Protein AF-A0A943UDM3-F1 (afdb_monomer_lite)

Sequence (130 aa):
MSGKQYFCDCCRKMGMDSAALFKIGEQNAQCYGGYVYHCPTRLRGPSHRFVVNYIEEQGLYVAWSLDTPGSEKKTVFRVLKKELEHLSAGEVHAVFKTTHSGDRQKETVYVFDQAAVMRFLQMVREKMTR

Secondary structure (DSSP, 8-state):
--HHHHHHHHHHHTT--HHHHEEEEE---EETTEEEEE--GGGS-TT--EEEEEEGGGTEEEEEES-STTGGG--EEEEEGGGSTTPPTT-EEEEEEEPSSS---EEEEEEEESTTHHHHHHHHHHHHT-

pLDDT: mean 89.56, std 10.96, range [44.38, 98.06]

Structure (mmCIF, N/CA/C/O backbone):
data_AF-A0A943UDM3-F1
#
_entry.id   AF-A0A943UDM3-F1
#
loop_
_atom_site.group_PDB
_atom_site.id
_atom_site.type_symbol
_atom_site.label_atom_id
_atom_site.label_alt_id
_atom_site.label_comp_id
_atom_site.label_asym_id
_atom_site.label_entity_id
_atom_site.label_seq_id
_atom_site.pdbx_PDB_ins_code
_atom_site.Cartn_x
_atom_site.Cartn_y
_atom_site.Cartn_z
_atom_site.occupancy
_atom_site.B_iso_or_equiv
_atom_site.auth_seq_id
_atom_site.auth_comp_id
_atom_site.auth_asym_id
_atom_site.auth_atom_id
_atom_site.pdbx_PDB_model_num
ATOM 1 N N . MET A 1 1 ? 1.034 -4.492 18.601 1.00 76.88 1 MET A N 1
ATOM 2 C CA . MET A 1 1 ? 0.576 -5.164 17.363 1.00 76.88 1 MET A CA 1
ATOM 3 C C . MET A 1 1 ? 1.333 -4.523 16.214 1.00 76.88 1 MET A C 1
ATOM 5 O O . MET A 1 1 ? 1.397 -3.302 16.215 1.00 76.88 1 MET A O 1
ATOM 9 N N . SER A 1 2 ? 1.946 -5.296 15.310 1.00 91.06 2 SER A N 1
ATOM 10 C CA . SER A 1 2 ? 2.687 -4.711 14.176 1.00 91.06 2 SER A CA 1
ATOM 11 C C . SER A 1 2 ? 1.730 -4.079 13.160 1.00 91.06 2 SER A C 1
ATOM 13 O O . SER A 1 2 ? 0.543 -4.431 13.137 1.00 91.06 2 SER A O 1
ATOM 15 N N . GLY A 1 3 ? 2.222 -3.180 12.303 1.00 93.75 3 GLY A N 1
ATOM 16 C CA . GLY A 1 3 ? 1.368 -2.537 11.299 1.00 93.75 3 GLY A CA 1
ATOM 17 C C . GLY A 1 3 ? 0.788 -3.557 10.315 1.00 93.75 3 GLY A C 1
ATOM 18 O O . GLY A 1 3 ? -0.406 -3.554 10.012 1.00 93.75 3 GLY A O 1
ATOM 19 N N . LYS A 1 4 ? 1.587 -4.550 9.908 1.00 94.88 4 LYS A N 1
ATOM 20 C CA . LYS A 1 4 ? 1.090 -5.665 9.090 1.00 94.88 4 LYS A CA 1
ATOM 21 C C . LYS A 1 4 ? -0.058 -6.417 9.768 1.00 94.88 4 LYS A C 1
ATOM 23 O O . LYS A 1 4 ? -1.048 -6.736 9.110 1.00 94.88 4 LYS A O 1
ATOM 28 N N . GLN A 1 5 ? 0.070 -6.722 11.060 1.00 96.00 5 GLN A N 1
ATOM 29 C CA . GLN A 1 5 ? -0.963 -7.463 11.782 1.00 96.00 5 GLN A CA 1
ATOM 30 C C . GLN A 1 5 ? -2.245 -6.639 11.935 1.00 96.00 5 GLN A C 1
ATOM 32 O O . GLN A 1 5 ? -3.329 -7.159 11.674 1.00 96.00 5 GLN A O 1
ATOM 37 N N . TYR A 1 6 ? -2.115 -5.344 12.235 1.00 97.31 6 TYR A N 1
ATOM 38 C CA . TYR A 1 6 ? -3.247 -4.420 12.281 1.00 97.31 6 TYR A CA 1
ATOM 39 C C . TYR A 1 6 ? -3.994 -4.360 10.941 1.00 97.31 6 TYR A C 1
ATOM 41 O O . TYR A 1 6 ? -5.217 -4.487 10.906 1.00 97.31 6 TYR A O 1
ATOM 49 N N . PHE A 1 7 ? -3.270 -4.244 9.823 1.00 97.81 7 PHE A N 1
ATOM 50 C CA . PHE A 1 7 ? -3.874 -4.224 8.490 1.00 97.81 7 PHE A CA 1
ATOM 51 C C . PHE A 1 7 ? -4.662 -5.507 8.187 1.00 97.81 7 PHE A C 1
ATOM 53 O O . PHE A 1 7 ? -5.790 -5.447 7.690 1.00 97.81 7 PHE A O 1
ATOM 60 N N . CYS A 1 8 ? -4.098 -6.675 8.514 1.00 97.25 8 CYS A N 1
ATOM 61 C CA . CYS A 1 8 ? -4.785 -7.959 8.361 1.00 97.25 8 CYS A CA 1
ATOM 62 C C . CYS A 1 8 ? -6.060 -8.042 9.213 1.00 97.25 8 CYS A C 1
ATOM 64 O O . CYS A 1 8 ? -7.087 -8.526 8.733 1.00 97.25 8 CYS A O 1
ATOM 66 N N . ASP A 1 9 ? -6.024 -7.549 10.452 1.00 97.62 9 ASP A N 1
ATOM 67 C CA . ASP A 1 9 ? -7.197 -7.530 11.327 1.00 97.62 9 ASP A CA 1
ATOM 68 C C . ASP A 1 9 ? -8.286 -6.581 10.803 1.00 97.62 9 ASP A C 1
ATOM 70 O O . ASP A 1 9 ? -9.471 -6.920 10.847 1.00 97.62 9 ASP A O 1
ATOM 74 N N . CYS A 1 10 ? -7.912 -5.431 10.236 1.00 98.06 10 CYS A N 1
ATOM 75 C CA . CYS A 1 10 ? -8.841 -4.537 9.542 1.00 98.06 10 CYS A CA 1
ATOM 76 C C . CYS A 1 10 ? -9.480 -5.196 8.310 1.00 98.06 10 CYS A C 1
ATOM 78 O O . CYS A 1 10 ? -10.692 -5.079 8.126 1.00 98.06 10 CYS A O 1
ATOM 80 N N . CYS A 1 11 ? -8.712 -5.944 7.506 1.00 97.69 11 CYS A N 1
ATOM 81 C CA . CYS A 1 11 ? -9.267 -6.726 6.394 1.00 97.69 11 CYS A CA 1
ATOM 82 C C . CYS A 1 11 ? -10.323 -7.719 6.893 1.00 97.69 11 CYS A C 1
ATOM 84 O O . CYS A 1 11 ? -11.438 -7.741 6.373 1.00 97.69 11 CYS A O 1
ATOM 86 N N . ARG A 1 12 ? -10.012 -8.471 7.960 1.00 97.12 12 ARG A N 1
ATOM 87 C CA . ARG A 1 12 ? -10.949 -9.428 8.566 1.00 97.12 12 ARG A CA 1
ATOM 88 C C . ARG A 1 12 ? -12.235 -8.744 9.036 1.00 97.12 12 ARG A C 1
ATOM 90 O O . ARG A 1 12 ? -13.318 -9.248 8.758 1.00 97.12 12 ARG A O 1
ATOM 97 N N . LYS A 1 13 ? -12.136 -7.582 9.694 1.00 97.06 13 LYS A N 1
ATOM 98 C CA . LYS A 1 13 ? -13.303 -6.782 10.124 1.00 97.06 13 LYS A CA 1
ATOM 99 C C . LYS A 1 13 ? -14.176 -6.322 8.952 1.00 97.06 13 LYS A C 1
ATOM 101 O O . LYS A 1 13 ? -15.384 -6.209 9.110 1.00 97.06 13 LYS A O 1
ATOM 106 N N . MET A 1 14 ? -13.575 -6.082 7.788 1.00 95.75 14 MET A N 1
ATOM 107 C CA . MET A 1 14 ? -14.273 -5.717 6.549 1.00 95.75 14 MET A CA 1
ATOM 108 C C . MET A 1 14 ? -14.813 -6.925 5.765 1.00 95.75 14 MET A C 1
ATOM 110 O O . MET A 1 14 ? -15.403 -6.733 4.702 1.00 95.75 14 MET A O 1
ATOM 114 N N . GLY A 1 15 ? -14.605 -8.154 6.255 1.00 95.62 15 GLY A N 1
ATOM 115 C CA . GLY A 1 15 ? -14.961 -9.381 5.538 1.00 95.62 15 GLY A CA 1
ATOM 116 C C . GLY A 1 15 ? -14.090 -9.643 4.304 1.00 95.62 15 GLY A C 1
ATOM 117 O O . GLY A 1 15 ? -14.533 -10.311 3.376 1.00 95.62 15 GLY A O 1
ATOM 118 N N . MET A 1 16 ? -12.873 -9.094 4.261 1.00 95.19 16 MET A N 1
ATOM 119 C CA . MET A 1 16 ? -11.940 -9.226 3.139 1.00 95.19 16 MET A CA 1
ATOM 120 C C . MET A 1 16 ? -10.827 -10.224 3.474 1.00 95.19 16 MET A C 1
ATOM 122 O O . MET A 1 16 ? -10.200 -10.129 4.532 1.00 95.19 16 MET A O 1
ATOM 126 N N . ASP A 1 17 ? -10.530 -11.139 2.549 1.00 94.94 17 ASP A N 1
ATOM 127 C CA . ASP A 1 17 ? -9.358 -12.011 2.655 1.00 94.94 17 ASP A CA 1
ATOM 128 C C . ASP A 1 17 ? -8.091 -11.226 2.283 1.00 94.94 17 ASP A C 1
ATOM 130 O O . ASP A 1 17 ? -7.830 -10.919 1.114 1.00 94.94 17 ASP A O 1
ATOM 134 N N . SER A 1 18 ? -7.291 -10.888 3.297 1.00 95.56 18 SER A N 1
ATOM 135 C CA . SER A 1 18 ? -6.065 -10.126 3.090 1.00 95.56 18 SER A CA 1
A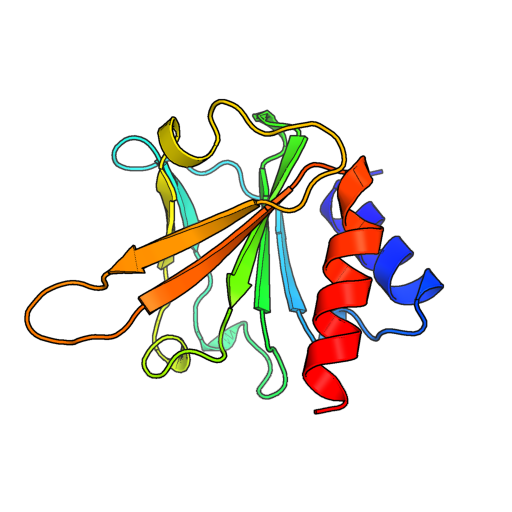TOM 136 C C . SER A 1 18 ? -5.026 -10.888 2.268 1.00 95.56 18 SER A C 1
ATOM 138 O O . SER A 1 18 ? -4.312 -10.268 1.481 1.00 95.56 18 SER A O 1
ATOM 140 N N . ALA A 1 19 ? -4.950 -12.214 2.414 1.00 94.00 19 ALA A N 1
ATOM 141 C CA . ALA A 1 19 ? -3.973 -13.051 1.729 1.00 94.00 19 ALA A CA 1
ATOM 142 C C . ALA A 1 19 ? -4.327 -13.260 0.253 1.00 94.00 19 ALA A C 1
ATOM 144 O O . ALA A 1 19 ? -3.420 -13.430 -0.563 1.00 94.00 19 ALA A O 1
ATOM 145 N N . ALA A 1 20 ? -5.614 -13.207 -0.098 1.00 93.81 20 ALA A N 1
ATOM 146 C CA . ALA A 1 20 ? -6.070 -13.274 -1.483 1.00 93.81 20 ALA A CA 1
ATOM 147 C C . ALA A 1 20 ? -5.866 -11.954 -2.243 1.00 93.81 20 ALA A C 1
ATOM 149 O O . ALA A 1 20 ? -5.575 -11.975 -3.438 1.00 93.81 20 ALA A O 1
ATOM 150 N N . LEU A 1 21 ? -6.002 -10.809 -1.565 1.00 94.31 21 LEU A N 1
ATOM 151 C CA . LEU A 1 21 ? -6.043 -9.492 -2.213 1.00 94.31 21 LEU A CA 1
ATOM 152 C C . LEU A 1 21 ? -4.720 -8.724 -2.168 1.00 94.31 21 LEU A C 1
ATOM 154 O O . LEU A 1 21 ? -4.421 -7.963 -3.094 1.00 94.31 21 LEU A O 1
ATOM 158 N N . PHE A 1 22 ? -3.923 -8.910 -1.116 1.00 96.44 22 PHE A N 1
ATOM 159 C CA . PHE A 1 22 ? -2.750 -8.085 -0.850 1.00 96.44 22 PHE A CA 1
ATOM 160 C C . PHE A 1 22 ? -1.495 -8.933 -0.664 1.00 96.44 22 PHE A C 1
ATOM 162 O O . PHE A 1 22 ? -1.471 -9.890 0.113 1.00 96.44 22 PHE A O 1
ATOM 169 N N . LYS A 1 23 ? -0.383 -8.484 -1.253 1.00 96.50 23 LYS A N 1
ATOM 170 C CA . LYS A 1 23 ? 0.937 -8.868 -0.754 1.00 96.50 23 LYS A CA 1
ATOM 171 C C . LYS A 1 23 ? 1.397 -7.868 0.295 1.00 96.50 23 LYS A C 1
ATOM 173 O O . LYS A 1 23 ? 1.862 -6.791 -0.057 1.00 96.50 23 LYS A O 1
ATOM 178 N N . ILE A 1 24 ? 1.326 -8.246 1.571 1.00 96.62 24 ILE A N 1
ATOM 179 C CA . ILE A 1 24 ? 1.669 -7.348 2.684 1.00 96.62 24 ILE A CA 1
ATOM 180 C C . ILE A 1 24 ? 3.099 -7.612 3.177 1.00 96.62 24 ILE A C 1
ATOM 182 O O . ILE A 1 24 ? 3.518 -8.765 3.366 1.00 96.62 24 ILE A O 1
ATOM 186 N N . GLY A 1 25 ? 3.851 -6.536 3.367 1.00 95.06 25 GLY A N 1
ATOM 187 C CA . GLY A 1 25 ? 5.184 -6.479 3.947 1.00 95.06 25 GLY A CA 1
ATOM 188 C C . GLY A 1 25 ? 5.291 -5.413 5.031 1.00 95.06 25 GLY A C 1
ATOM 189 O O . GLY A 1 25 ? 4.381 -4.614 5.237 1.00 95.06 25 GLY A O 1
ATOM 190 N N . GLU A 1 26 ? 6.416 -5.444 5.729 1.00 93.12 26 GLU A N 1
ATOM 191 C CA . GLU A 1 26 ? 6.778 -4.506 6.786 1.00 93.12 26 GLU A CA 1
ATOM 192 C C . GLU A 1 26 ? 8.299 -4.333 6.691 1.00 93.12 26 GLU A C 1
ATOM 194 O O . GLU A 1 26 ? 9.059 -5.203 7.114 1.00 93.12 26 GLU A O 1
ATOM 199 N N . GLN A 1 27 ? 8.738 -3.309 5.958 1.00 91.25 27 GLN A N 1
ATOM 200 C CA . GLN A 1 27 ? 10.145 -3.051 5.640 1.00 91.25 27 GLN A CA 1
ATOM 201 C C . GLN A 1 27 ? 10.428 -1.550 5.687 1.00 91.25 27 GLN A C 1
ATOM 203 O O . GLN A 1 27 ? 9.706 -0.759 5.083 1.00 91.25 27 GLN A O 1
ATOM 208 N N . ASN A 1 28 ? 11.549 -1.184 6.308 1.00 92.88 28 ASN A N 1
ATOM 209 C CA . ASN A 1 28 ? 12.056 0.191 6.374 1.00 92.88 28 ASN A CA 1
ATOM 210 C C . ASN A 1 28 ? 13.263 0.415 5.440 1.00 92.88 28 ASN A C 1
ATOM 212 O O . ASN A 1 28 ? 14.041 1.338 5.651 1.00 92.88 28 ASN A O 1
ATOM 216 N N . ALA A 1 29 ? 13.473 -0.442 4.431 1.00 93.38 29 ALA A N 1
ATOM 217 C CA . ALA A 1 29 ? 14.636 -0.336 3.550 1.00 93.38 29 ALA A CA 1
ATOM 218 C C . ALA A 1 29 ? 14.615 0.985 2.765 1.00 93.38 29 ALA A C 1
ATOM 220 O O . ALA A 1 29 ? 13.581 1.377 2.221 1.00 93.38 29 ALA A O 1
ATOM 221 N N . GLN A 1 30 ? 15.761 1.664 2.687 1.00 93.44 30 GLN A N 1
ATOM 222 C CA . GLN A 1 30 ? 15.896 2.966 2.034 1.00 93.44 30 GLN A CA 1
ATOM 223 C C . GLN A 1 30 ? 16.908 2.899 0.888 1.00 93.44 30 GLN A C 1
ATOM 225 O O . GLN A 1 30 ? 17.962 2.279 1.006 1.00 93.44 30 GLN A O 1
ATOM 230 N N . CYS A 1 31 ? 16.602 3.553 -0.232 1.00 91.19 31 CYS A N 1
ATOM 231 C CA . CYS A 1 31 ? 17.506 3.665 -1.373 1.00 91.19 31 CYS A CA 1
ATOM 232 C C . CYS A 1 31 ? 17.228 4.952 -2.162 1.00 91.19 31 CYS A C 1
ATOM 234 O O . CYS A 1 31 ? 16.070 5.306 -2.418 1.00 91.19 31 CYS A O 1
ATOM 236 N N . TYR A 1 32 ? 18.292 5.662 -2.552 1.00 88.50 32 TYR A N 1
ATOM 237 C CA . TYR A 1 32 ? 18.237 6.897 -3.346 1.00 88.50 32 TYR A CA 1
ATOM 238 C C . TYR A 1 32 ? 17.243 7.958 -2.811 1.00 88.50 32 TYR A C 1
ATOM 240 O O . TYR A 1 32 ? 16.561 8.624 -3.582 1.00 88.50 32 TYR A O 1
ATOM 248 N N . GLY A 1 33 ? 17.097 8.113 -1.491 1.00 91.44 33 GLY A N 1
ATOM 249 C CA . GLY A 1 33 ? 16.181 9.109 -0.903 1.00 91.44 33 GLY A CA 1
ATOM 250 C C . GLY A 1 33 ? 14.701 8.695 -0.865 1.00 91.44 33 GLY A C 1
ATOM 251 O O . GLY A 1 33 ? 13.815 9.540 -0.745 1.00 91.44 33 GLY A O 1
ATOM 252 N N . GLY A 1 34 ? 14.409 7.399 -0.978 1.00 93.75 34 GLY A N 1
ATOM 253 C CA . GLY A 1 34 ? 13.066 6.855 -0.787 1.00 93.75 34 GLY A CA 1
ATOM 254 C C . GLY A 1 34 ? 13.071 5.535 -0.029 1.00 93.75 34 GLY A C 1
ATOM 255 O O . GLY A 1 34 ? 14.122 4.917 0.125 1.00 93.75 34 GLY A O 1
ATOM 256 N N . TYR A 1 35 ? 11.892 5.102 0.401 1.00 95.31 35 TYR A N 1
ATOM 257 C CA . TYR A 1 35 ? 11.661 3.762 0.922 1.00 95.31 35 TYR A CA 1
ATOM 258 C C . TYR A 1 35 ? 11.425 2.785 -0.223 1.00 95.31 35 TYR A C 1
ATOM 260 O O . TYR A 1 35 ? 10.752 3.106 -1.210 1.00 95.31 35 TYR A O 1
ATOM 268 N N . VAL A 1 36 ? 11.995 1.594 -0.090 1.00 94.69 36 VAL A N 1
ATOM 269 C CA . VAL A 1 36 ? 11.955 0.537 -1.092 1.00 94.69 36 VAL A CA 1
ATOM 270 C C . VAL A 1 36 ? 11.386 -0.729 -0.478 1.00 94.69 36 VAL A C 1
ATOM 272 O O . VAL A 1 36 ? 11.795 -1.156 0.595 1.00 94.69 36 VAL A O 1
ATOM 275 N N . TYR A 1 37 ? 10.466 -1.355 -1.202 1.00 95.38 37 TYR A N 1
ATOM 276 C CA . TYR A 1 37 ? 9.946 -2.670 -0.889 1.00 95.38 37 TYR A CA 1
ATOM 277 C C . TYR A 1 37 ? 10.310 -3.652 -2.002 1.00 95.38 37 TYR A C 1
ATOM 279 O O . TYR A 1 37 ? 9.859 -3.534 -3.147 1.00 95.38 37 TYR A O 1
ATOM 287 N N . HIS A 1 38 ? 11.144 -4.633 -1.660 1.00 93.56 38 HIS A N 1
ATOM 288 C CA . HIS A 1 38 ? 11.517 -5.707 -2.573 1.00 93.56 38 HIS A CA 1
ATOM 289 C C . HIS A 1 38 ? 10.462 -6.811 -2.520 1.00 93.56 38 HIS A C 1
ATOM 291 O O . HIS A 1 38 ? 10.335 -7.540 -1.536 1.00 93.56 38 HIS A O 1
ATOM 297 N N . CYS A 1 39 ? 9.714 -6.953 -3.609 1.00 94.12 39 CYS A N 1
ATOM 298 C CA . CYS A 1 39 ? 8.667 -7.951 -3.752 1.00 94.12 39 CYS A CA 1
ATOM 299 C C . CYS A 1 39 ? 8.782 -8.619 -5.129 1.00 94.12 39 CYS A C 1
ATOM 301 O O . CYS A 1 39 ? 8.168 -8.160 -6.093 1.00 94.12 39 CYS A O 1
ATOM 303 N N . PRO A 1 40 ? 9.578 -9.698 -5.248 1.00 91.38 40 PRO A N 1
ATOM 304 C CA . PRO A 1 40 ? 9.632 -10.507 -6.458 1.00 91.38 40 PRO A CA 1
ATOM 305 C C . PRO A 1 40 ? 8.260 -11.071 -6.845 1.00 91.38 40 PRO A C 1
ATOM 307 O O . PRO A 1 40 ? 7.459 -11.419 -5.978 1.00 91.38 40 PRO A O 1
ATOM 310 N N . THR A 1 41 ? 8.034 -11.248 -8.148 1.00 90.00 41 THR A N 1
ATOM 311 C CA . THR A 1 41 ? 6.800 -11.814 -8.730 1.00 90.00 41 THR A CA 1
ATOM 312 C C . THR A 1 41 ? 6.393 -13.142 -8.095 1.00 90.00 41 THR A C 1
ATOM 314 O O . THR A 1 41 ? 5.232 -13.321 -7.755 1.00 90.00 41 THR A O 1
ATOM 317 N N . ARG A 1 42 ? 7.359 -14.036 -7.844 1.00 90.69 42 ARG A N 1
ATOM 318 C CA . ARG A 1 42 ? 7.145 -15.356 -7.219 1.00 90.69 42 ARG A CA 1
ATOM 319 C C . ARG A 1 42 ? 6.558 -15.319 -5.803 1.00 90.69 42 ARG A C 1
ATOM 321 O O . ARG A 1 42 ? 6.131 -16.350 -5.305 1.00 90.69 42 ARG A O 1
ATOM 328 N N . LEU A 1 43 ? 6.602 -14.167 -5.128 1.00 90.31 43 LEU A N 1
ATOM 329 C CA . LEU A 1 43 ? 6.020 -13.991 -3.793 1.00 90.31 43 LEU A CA 1
ATOM 330 C C . LEU A 1 43 ? 4.591 -13.436 -3.845 1.00 90.31 43 LEU A C 1
ATOM 332 O O . LEU A 1 43 ? 4.006 -13.197 -2.788 1.00 90.31 43 LEU A O 1
ATOM 336 N N . ARG A 1 44 ? 4.057 -13.174 -5.042 1.00 91.69 44 ARG A N 1
ATOM 337 C CA . ARG A 1 44 ? 2.703 -12.666 -5.255 1.00 91.69 44 ARG A CA 1
ATOM 338 C C . ARG A 1 44 ? 1.784 -13.791 -5.711 1.00 91.69 44 ARG A C 1
ATOM 340 O O . ARG A 1 44 ? 2.174 -14.634 -6.514 1.00 91.69 44 ARG A O 1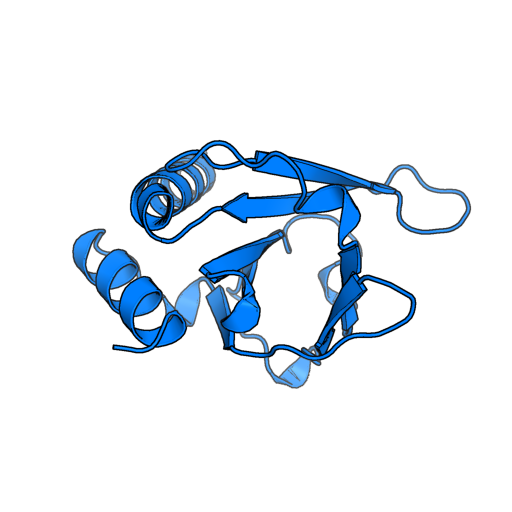
ATOM 347 N N . GLY A 1 45 ? 0.561 -13.779 -5.198 1.00 90.19 45 GLY A N 1
ATOM 348 C CA . GLY A 1 45 ? -0.524 -14.611 -5.696 1.00 90.19 45 GLY A CA 1
ATOM 349 C C . GLY A 1 45 ? -1.122 -14.011 -6.973 1.00 90.19 45 GLY A C 1
ATOM 350 O O . GLY A 1 45 ? -1.080 -12.792 -7.148 1.00 90.19 45 GLY A O 1
ATOM 351 N N . PRO A 1 46 ? -1.718 -14.836 -7.851 1.00 88.56 46 PRO A N 1
ATOM 352 C CA . PRO A 1 46 ? -2.324 -14.370 -9.103 1.00 88.56 46 PRO A CA 1
ATOM 353 C C . PRO A 1 46 ? -3.517 -13.426 -8.882 1.00 88.56 46 PRO A C 1
ATOM 355 O O . PRO A 1 46 ? -3.857 -12.649 -9.766 1.00 88.56 46 PRO A O 1
ATOM 358 N N . SER A 1 47 ? -4.137 -13.478 -7.700 1.00 91.00 47 SER A N 1
ATOM 359 C CA . SER A 1 47 ? -5.270 -12.631 -7.312 1.00 91.00 47 SER A CA 1
ATOM 360 C C . SER A 1 47 ? -4.860 -11.359 -6.563 1.00 91.00 47 SER A C 1
ATOM 362 O O . SER A 1 47 ? -5.723 -10.536 -6.260 1.00 91.00 47 SER A O 1
ATOM 364 N N . HIS A 1 48 ? -3.566 -11.170 -6.261 1.00 93.94 48 HIS A N 1
ATOM 365 C CA . HIS A 1 48 ? -3.104 -9.959 -5.581 1.00 93.94 48 HIS A CA 1
ATOM 366 C C . HIS A 1 48 ? -3.336 -8.739 -6.468 1.00 93.94 48 HIS A C 1
ATOM 368 O O . HIS A 1 48 ? -2.832 -8.660 -7.584 1.00 93.94 48 HIS A O 1
ATOM 374 N N . ARG A 1 49 ? -4.068 -7.763 -5.933 1.00 93.19 49 ARG A N 1
ATOM 375 C CA . ARG A 1 49 ? -4.371 -6.483 -6.590 1.00 93.19 49 ARG A CA 1
ATOM 376 C C . ARG A 1 49 ? -3.472 -5.358 -6.097 1.00 93.19 49 ARG A C 1
ATOM 378 O O . ARG A 1 49 ? -3.324 -4.337 -6.758 1.00 93.19 49 ARG A O 1
ATOM 385 N N . PHE A 1 50 ? -2.859 -5.545 -4.932 1.00 95.38 50 PHE A N 1
ATOM 386 C CA . PHE A 1 50 ? -2.003 -4.548 -4.309 1.00 95.38 50 PHE A CA 1
ATOM 387 C C . PHE A 1 50 ? -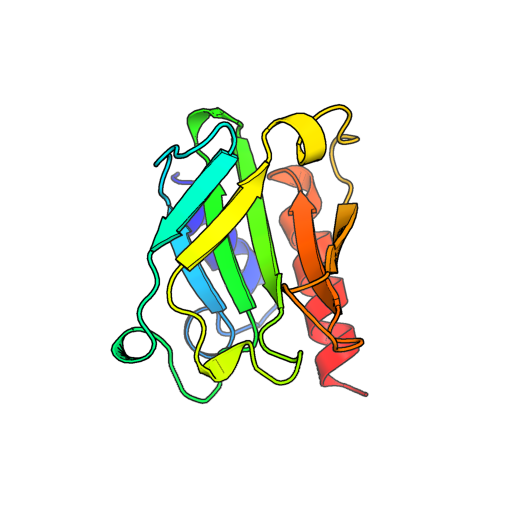0.781 -5.188 -3.667 1.00 95.38 50 PHE A C 1
ATOM 389 O O . PHE A 1 50 ? -0.850 -6.259 -3.055 1.00 95.38 50 PHE A O 1
ATOM 396 N N . VAL A 1 51 ? 0.331 -4.468 -3.734 1.00 96.25 51 VAL A N 1
ATOM 397 C CA . VAL A 1 51 ? 1.485 -4.692 -2.867 1.00 96.25 51 VAL A CA 1
ATOM 398 C C . VAL A 1 51 ? 1.443 -3.631 -1.782 1.00 96.25 51 VAL A C 1
ATOM 400 O O . VAL A 1 51 ? 1.407 -2.450 -2.100 1.00 96.25 51 VAL A O 1
ATOM 403 N N . VAL A 1 52 ? 1.436 -4.035 -0.516 1.00 97.56 52 VAL A N 1
ATOM 404 C CA . VAL A 1 52 ? 1.353 -3.129 0.635 1.00 97.56 52 VAL A CA 1
ATOM 405 C C . VAL A 1 52 ? 2.603 -3.296 1.478 1.00 97.56 52 VAL A C 1
ATOM 407 O O . VAL A 1 52 ? 2.968 -4.416 1.824 1.00 97.56 52 VAL A O 1
ATOM 410 N N . ASN A 1 53 ? 3.249 -2.196 1.837 1.00 97.75 53 ASN A N 1
ATOM 411 C CA . ASN A 1 53 ? 4.345 -2.194 2.792 1.00 97.75 53 ASN A CA 1
ATOM 412 C C . ASN A 1 53 ? 4.043 -1.219 3.925 1.00 97.75 53 ASN A C 1
ATOM 414 O O . ASN A 1 53 ? 3.713 -0.064 3.664 1.00 97.75 53 ASN A O 1
ATOM 418 N N . TYR A 1 54 ? 4.176 -1.681 5.163 1.00 97.75 54 TYR A N 1
ATOM 419 C CA . TYR A 1 54 ? 4.204 -0.806 6.327 1.00 97.75 54 TYR A CA 1
ATOM 420 C C . TYR A 1 54 ? 5.641 -0.329 6.577 1.00 97.75 54 TYR A C 1
ATOM 422 O O . TYR A 1 54 ? 6.569 -1.140 6.628 1.00 97.75 54 TYR A O 1
ATOM 430 N N . ILE A 1 55 ? 5.814 0.985 6.689 1.00 95.94 55 ILE A N 1
ATOM 431 C CA . ILE A 1 55 ? 7.066 1.659 7.028 1.00 95.94 55 ILE A CA 1
ATOM 432 C C . ILE A 1 55 ? 6.936 2.087 8.487 1.00 95.94 55 ILE A C 1
ATOM 434 O O . ILE A 1 55 ? 6.379 3.142 8.792 1.00 95.94 55 ILE A O 1
ATOM 438 N N . GLU A 1 56 ? 7.418 1.239 9.386 1.00 93.56 56 GLU A N 1
ATOM 439 C CA . GLU A 1 56 ? 7.304 1.408 10.835 1.00 93.56 56 GLU A CA 1
ATOM 440 C C . GLU A 1 56 ? 7.925 2.719 11.325 1.00 93.56 56 GLU A C 1
ATOM 442 O O . GLU A 1 56 ? 7.312 3.405 12.134 1.00 93.56 56 GLU A O 1
ATOM 447 N N . GLU A 1 57 ? 9.075 3.119 10.770 1.00 92.69 57 GLU A N 1
ATOM 448 C CA . GLU A 1 57 ? 9.752 4.377 11.130 1.00 92.69 57 GLU A CA 1
ATOM 449 C C . GLU A 1 57 ? 8.864 5.612 10.894 1.00 92.69 57 GLU A C 1
ATOM 451 O O . GLU A 1 57 ? 9.010 6.625 11.571 1.00 92.69 57 GLU A O 1
ATOM 456 N N . GLN A 1 58 ? 7.943 5.531 9.932 1.00 92.25 58 GLN A N 1
ATOM 457 C CA . GLN A 1 58 ? 7.033 6.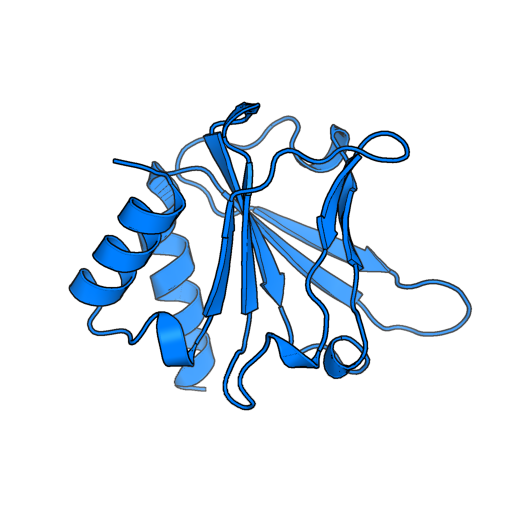623 9.584 1.00 92.25 58 GLN A CA 1
ATOM 458 C C . GLN A 1 58 ? 5.615 6.406 10.126 1.00 92.25 58 GLN A C 1
ATOM 460 O O . GLN A 1 58 ? 4.805 7.326 10.094 1.00 92.25 58 GLN A O 1
ATOM 465 N N . GLY A 1 59 ? 5.281 5.197 10.587 1.00 94.19 59 GLY A N 1
ATOM 466 C CA . GLY A 1 59 ? 3.907 4.833 10.934 1.00 94.19 59 GLY A CA 1
ATOM 467 C C . GLY A 1 59 ? 2.950 4.820 9.733 1.00 94.19 59 GLY A C 1
ATOM 468 O O . GLY A 1 59 ? 1.751 5.047 9.897 1.00 94.19 59 GLY A O 1
ATOM 469 N N . LEU A 1 60 ? 3.464 4.576 8.520 1.00 96.50 60 LEU A N 1
ATOM 470 C CA . LEU A 1 60 ? 2.710 4.708 7.268 1.00 96.50 60 LEU A CA 1
ATOM 471 C C . LEU A 1 60 ? 2.604 3.393 6.502 1.00 96.50 60 LEU A C 1
ATOM 473 O O . LEU A 1 60 ? 3.545 2.606 6.427 1.00 96.50 60 LEU A O 1
ATOM 477 N N . TYR A 1 61 ? 1.472 3.203 5.838 1.00 98.06 61 TYR A N 1
ATOM 478 C CA . TYR A 1 61 ? 1.263 2.195 4.811 1.00 98.06 61 TYR A CA 1
ATOM 479 C C . TYR A 1 61 ? 1.468 2.811 3.436 1.00 98.06 61 TYR A C 1
ATOM 481 O O . TYR A 1 61 ? 1.013 3.919 3.150 1.00 98.06 61 TYR A O 1
ATOM 489 N N . VAL A 1 62 ? 2.108 2.045 2.563 1.00 97.44 62 VAL A N 1
ATOM 490 C CA . VAL A 1 62 ? 2.271 2.374 1.152 1.00 97.44 62 VAL A CA 1
ATOM 491 C C . VAL A 1 62 ? 1.746 1.206 0.337 1.00 97.44 62 VAL A C 1
ATOM 493 O O . VAL A 1 62 ? 2.244 0.087 0.461 1.00 97.44 62 VAL A O 1
ATOM 496 N N . ALA A 1 63 ? 0.724 1.453 -0.475 1.00 97.00 63 ALA A N 1
ATOM 497 C CA . ALA A 1 63 ? 0.048 0.448 -1.278 1.00 97.00 63 ALA A CA 1
ATOM 498 C C . ALA A 1 63 ? 0.174 0.767 -2.771 1.00 97.00 63 ALA A C 1
ATOM 500 O O . ALA A 1 63 ? -0.409 1.726 -3.271 1.00 97.00 63 ALA A O 1
ATOM 501 N N . TRP A 1 64 ? 0.913 -0.062 -3.499 1.00 94.62 64 TRP A N 1
ATOM 502 C CA . TRP A 1 64 ? 1.043 0.023 -4.951 1.00 94.62 64 TRP A CA 1
ATOM 503 C C . TRP A 1 64 ? -0.045 -0.812 -5.619 1.00 94.62 64 TRP A C 1
ATOM 505 O O . TRP A 1 64 ? -0.175 -2.004 -5.332 1.00 94.62 64 TRP A O 1
ATOM 515 N N . SER A 1 65 ? -0.814 -0.187 -6.511 1.00 92.69 65 SER A N 1
ATOM 516 C CA . SER A 1 65 ? -1.794 -0.879 -7.351 1.00 92.69 65 SER A CA 1
ATOM 517 C C . SER A 1 65 ? -1.092 -1.772 -8.375 1.00 92.69 65 SER A C 1
ATOM 519 O O . SER A 1 65 ? -0.203 -1.307 -9.088 1.00 92.69 65 SER A O 1
ATOM 521 N N . LEU A 1 66 ? -1.524 -3.029 -8.474 1.00 90.94 66 LEU A N 1
ATOM 522 C CA . LEU A 1 66 ? -1.087 -3.982 -9.501 1.00 90.94 66 LEU A CA 1
ATOM 523 C C . LEU A 1 66 ? -2.008 -4.002 -10.732 1.00 90.94 66 LEU A C 1
ATOM 525 O O . LEU A 1 66 ? -1.808 -4.779 -11.659 1.00 90.94 66 LEU A O 1
ATOM 529 N N . ASP A 1 67 ? -3.012 -3.128 -10.755 1.00 85.06 67 ASP A N 1
ATOM 530 C CA . ASP A 1 67 ? -3.969 -3.046 -11.863 1.00 85.06 67 ASP A CA 1
ATOM 531 C C . ASP A 1 67 ? -3.404 -2.281 -13.069 1.00 85.06 67 ASP A C 1
ATOM 533 O O . ASP A 1 67 ? -3.975 -2.312 -14.158 1.00 85.06 67 ASP A O 1
ATOM 537 N N . THR A 1 68 ? -2.288 -1.568 -12.890 1.00 76.62 68 THR A N 1
ATOM 538 C CA . THR A 1 68 ? -1.631 -0.850 -13.985 1.00 76.62 68 THR A CA 1
ATOM 539 C C . THR A 1 68 ? -0.867 -1.852 -14.860 1.00 76.62 68 THR A C 1
ATOM 541 O O . THR A 1 68 ? -0.043 -2.599 -14.322 1.00 76.62 68 THR A O 1
ATOM 544 N N . PRO A 1 69 ? -1.053 -1.846 -16.195 1.00 74.94 69 PRO A N 1
ATOM 545 C CA . PRO A 1 69 ? -0.243 -2.657 -17.103 1.00 74.94 69 PRO A CA 1
ATOM 546 C C . PRO A 1 69 ? 1.257 -2.448 -16.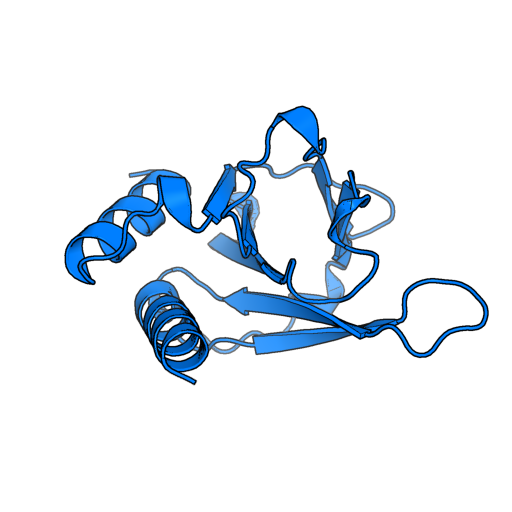861 1.00 74.94 69 PRO A C 1
ATOM 548 O O . PRO A 1 69 ? 1.696 -1.320 -16.654 1.00 74.94 69 PRO A O 1
ATOM 551 N N . GLY A 1 70 ? 2.040 -3.525 -16.860 1.00 75.44 70 GLY A N 1
ATOM 552 C CA . GLY A 1 70 ? 3.479 -3.509 -16.587 1.00 75.44 70 GLY A CA 1
ATOM 553 C C . GLY A 1 70 ? 3.844 -3.663 -15.104 1.00 75.44 70 GLY A C 1
ATOM 554 O O . GLY A 1 70 ? 4.977 -4.040 -14.783 1.00 75.44 70 GLY A O 1
ATOM 555 N N . SER A 1 71 ? 2.905 -3.436 -14.178 1.00 79.56 71 SER A N 1
ATOM 556 C CA . SER A 1 71 ? 3.144 -3.639 -12.741 1.00 79.56 71 SER A CA 1
ATOM 557 C C . SER A 1 71 ? 3.317 -5.119 -12.378 1.00 79.56 71 SER A C 1
ATOM 559 O O . SER A 1 71 ? 4.011 -5.444 -11.410 1.00 79.56 71 SER A O 1
ATOM 561 N N . GLU A 1 72 ? 2.796 -6.034 -13.202 1.00 73.75 72 GLU A N 1
ATOM 562 C CA . GLU A 1 72 ? 2.879 -7.474 -12.986 1.00 73.75 72 GLU A CA 1
ATOM 563 C C . GLU A 1 72 ? 4.321 -7.988 -13.014 1.00 73.75 72 GLU A C 1
ATOM 565 O O . GLU A 1 72 ? 4.628 -8.952 -12.316 1.00 73.75 72 GLU A O 1
ATOM 570 N N . LYS A 1 73 ? 5.229 -7.316 -13.738 1.00 81.31 73 LYS A N 1
ATOM 571 C CA . LYS A 1 73 ? 6.659 -7.672 -13.832 1.00 81.31 73 LYS A CA 1
ATOM 572 C C . LYS A 1 73 ? 7.535 -6.942 -12.815 1.00 81.31 73 LYS A C 1
ATOM 574 O O . LYS A 1 73 ? 8.694 -7.310 -12.627 1.00 81.31 73 LYS A O 1
ATOM 579 N N . LYS A 1 74 ? 7.004 -5.923 -12.135 1.00 87.69 74 LYS A N 1
ATOM 580 C CA . LYS A 1 74 ? 7.764 -5.094 -11.194 1.00 87.69 74 LYS A CA 1
ATOM 581 C C . LYS A 1 74 ? 8.181 -5.905 -9.970 1.00 87.69 74 LYS A C 1
ATOM 583 O O . LYS A 1 74 ? 7.367 -6.609 -9.376 1.00 87.69 74 LYS A O 1
ATOM 588 N N . THR A 1 75 ? 9.449 -5.817 -9.580 1.00 91.12 75 THR A N 1
ATOM 589 C CA . THR A 1 75 ? 10.001 -6.545 -8.419 1.00 91.12 75 THR A CA 1
ATOM 590 C C . THR A 1 75 ? 10.449 -5.627 -7.286 1.00 91.12 75 THR A C 1
ATOM 592 O O . THR A 1 75 ? 10.656 -6.083 -6.161 1.00 91.12 75 THR A O 1
ATOM 595 N N . VAL A 1 76 ? 10.583 -4.332 -7.573 1.00 91.12 76 VAL A N 1
ATOM 596 C CA . VAL A 1 76 ? 11.034 -3.305 -6.636 1.00 91.12 76 VAL A CA 1
ATOM 597 C C . VAL A 1 76 ? 10.033 -2.165 -6.660 1.00 91.12 76 VAL A C 1
ATOM 599 O O . VAL A 1 76 ? 9.825 -1.534 -7.695 1.00 91.12 76 VAL A O 1
ATOM 602 N N . PHE A 1 77 ? 9.414 -1.902 -5.517 1.00 92.75 77 PHE A N 1
ATOM 603 C CA . PHE A 1 77 ? 8.440 -0.837 -5.327 1.00 92.75 77 PHE A CA 1
ATOM 604 C C . PHE A 1 77 ? 9.078 0.274 -4.510 1.00 92.75 77 PHE A C 1
ATOM 606 O O . PHE A 1 77 ? 9.784 -0.004 -3.546 1.00 92.75 77 PHE A O 1
ATOM 613 N N . ARG A 1 78 ? 8.886 1.5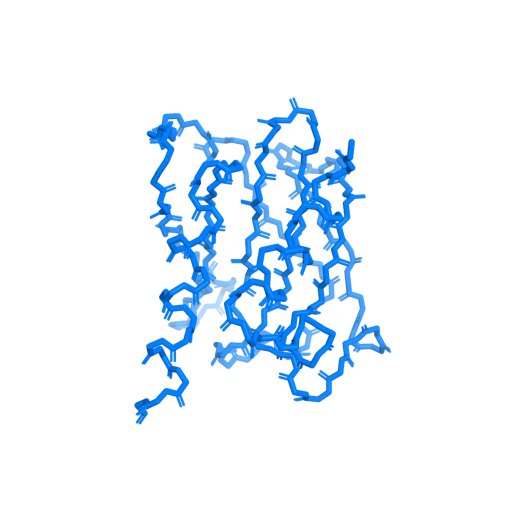31 -4.912 1.00 93.12 78 ARG A N 1
ATOM 614 C CA . ARG A 1 78 ? 9.572 2.663 -4.284 1.00 93.12 78 ARG A CA 1
ATOM 615 C C . ARG A 1 78 ? 8.640 3.841 -4.078 1.00 93.12 78 ARG A C 1
ATOM 617 O O . ARG A 1 78 ? 7.839 4.170 -4.956 1.00 93.12 78 ARG A O 1
ATOM 624 N N . VAL A 1 79 ? 8.811 4.509 -2.943 1.00 92.69 79 VAL A N 1
ATOM 625 C CA . VAL A 1 79 ? 8.212 5.805 -2.619 1.00 92.69 79 VAL A CA 1
ATOM 626 C C . VAL A 1 79 ? 9.291 6.761 -2.121 1.00 92.69 79 VAL A C 1
ATOM 628 O O . VAL A 1 79 ? 10.154 6.368 -1.345 1.00 92.69 79 VAL A O 1
ATOM 631 N N . LEU A 1 80 ? 9.329 7.982 -2.643 1.00 93.12 80 LEU A N 1
ATOM 632 C CA . LEU A 1 80 ? 10.293 9.000 -2.237 1.00 93.12 80 LEU A CA 1
ATOM 633 C C . LEU A 1 80 ? 9.868 9.586 -0.897 1.00 93.12 80 LEU A C 1
ATOM 635 O O . LEU A 1 80 ? 8.677 9.750 -0.660 1.00 93.12 80 LEU A O 1
ATOM 639 N N . LYS A 1 81 ? 10.829 9.968 -0.050 1.00 92.38 81 LYS A N 1
ATOM 640 C CA . LYS A 1 81 ? 10.507 10.578 1.251 1.00 92.38 81 LYS A CA 1
ATOM 641 C C . LYS A 1 81 ? 9.647 11.837 1.103 1.00 92.38 81 LYS A C 1
ATOM 643 O O . LYS A 1 81 ? 8.645 11.950 1.788 1.00 92.38 81 LYS A O 1
ATOM 648 N N . LYS A 1 82 ? 9.945 12.680 0.107 1.00 90.50 82 LYS A N 1
ATOM 649 C CA . LYS A 1 82 ? 9.146 13.873 -0.220 1.00 90.50 82 LYS A CA 1
ATOM 650 C C . LYS A 1 82 ? 7.681 13.599 -0.582 1.00 90.50 82 LYS A C 1
ATOM 652 O O . LYS A 1 82 ? 6.853 14.488 -0.496 1.00 90.50 82 LYS A O 1
ATOM 657 N N . GLU A 1 83 ? 7.355 12.387 -1.040 1.00 90.38 83 GLU A N 1
ATOM 658 C CA . GLU A 1 83 ? 5.968 11.994 -1.346 1.00 90.38 83 GLU A CA 1
ATOM 659 C C . GLU A 1 83 ? 5.206 11.561 -0.084 1.00 90.38 83 GLU A C 1
ATOM 661 O O . GLU A 1 83 ? 3.998 11.356 -0.141 1.00 90.38 83 GLU A O 1
ATOM 666 N N . LEU A 1 84 ? 5.918 11.381 1.033 1.00 90.94 84 LEU A N 1
ATOM 667 C CA . LEU A 1 84 ? 5.368 11.060 2.349 1.00 90.94 84 LEU A CA 1
ATOM 668 C C . LEU A 1 84 ? 5.261 12.306 3.243 1.00 90.94 84 LEU A C 1
ATOM 670 O O . LEU A 1 84 ? 4.742 12.224 4.353 1.00 90.94 84 LEU A O 1
ATOM 674 N N . GLU A 1 85 ? 5.769 13.450 2.783 1.00 85.50 85 GLU A N 1
ATOM 675 C CA . GLU A 1 85 ? 5.666 14.724 3.489 1.00 85.50 85 GLU A CA 1
ATOM 676 C C . GLU A 1 85 ? 4.232 15.273 3.368 1.00 85.50 85 GLU A C 1
ATOM 678 O O . GLU A 1 85 ? 3.575 15.110 2.342 1.00 85.50 85 GLU A O 1
ATOM 683 N N . HIS A 1 86 ? 3.747 15.941 4.418 1.00 80.81 86 HIS A N 1
ATOM 684 C CA . HIS A 1 86 ? 2.436 16.613 4.460 1.00 80.81 86 HIS A CA 1
ATOM 685 C C . HIS A 1 86 ? 1.192 15.714 4.326 1.00 80.81 86 HIS A C 1
ATOM 687 O O . HIS A 1 86 ? 0.143 16.171 3.874 1.00 80.81 86 HIS A O 1
ATOM 693 N N . LEU A 1 87 ? 1.267 14.456 4.762 1.00 86.50 87 LEU A N 1
ATOM 694 C CA . LEU A 1 87 ? 0.088 13.593 4.825 1.00 86.50 87 LEU A CA 1
ATOM 695 C C . LEU A 1 87 ? -0.861 14.058 5.936 1.00 86.50 87 LEU A C 1
ATOM 697 O O . LEU A 1 87 ? -0.484 14.127 7.106 1.00 86.50 87 LEU A O 1
ATOM 701 N N . SER A 1 88 ? -2.113 14.331 5.576 1.00 87.25 88 SER A N 1
ATOM 702 C CA . SER A 1 88 ? -3.191 14.513 6.549 1.00 87.25 88 SER A CA 1
ATOM 703 C C . SER A 1 88 ? -3.482 13.196 7.268 1.00 87.25 88 SER A C 1
ATOM 705 O O . SER A 1 88 ? -3.698 12.167 6.618 1.00 87.25 88 SER A O 1
ATOM 707 N N . ALA A 1 89 ? -3.540 13.240 8.598 1.00 90.25 89 ALA A N 1
ATOM 708 C CA . ALA A 1 89 ? -3.895 12.084 9.410 1.00 90.25 89 ALA A CA 1
ATOM 709 C C . ALA A 1 89 ? -5.305 11.565 9.070 1.00 90.25 89 ALA A C 1
ATOM 711 O O . ALA A 1 89 ? -6.234 12.349 8.869 1.00 90.25 89 ALA A O 1
ATOM 712 N N . GLY A 1 90 ? -5.472 10.243 9.012 1.00 93.81 90 GLY A N 1
ATOM 713 C CA . GLY A 1 90 ? -6.750 9.598 8.689 1.00 93.81 90 GLY A CA 1
ATOM 714 C C . GLY A 1 90 ? -7.211 9.742 7.231 1.00 93.81 90 GLY A C 1
ATOM 715 O O . GLY A 1 90 ? -8.346 9.370 6.903 1.00 93.81 90 GLY A O 1
ATOM 716 N N . GLU A 1 91 ? -6.354 10.235 6.335 1.00 94.50 91 GLU A N 1
ATOM 717 C CA . GLU A 1 91 ? -6.635 10.335 4.902 1.00 94.50 91 GLU A CA 1
ATOM 718 C C . GLU A 1 91 ? -5.811 9.352 4.064 1.00 94.50 91 GLU A C 1
ATOM 720 O O . GLU A 1 91 ? -4.730 8.904 4.446 1.00 94.50 91 GLU A O 1
ATOM 725 N N . VAL A 1 92 ? -6.352 9.011 2.891 1.00 96.19 92 VAL A N 1
ATOM 726 C CA . VAL A 1 92 ? -5.672 8.189 1.887 1.00 96.19 92 VAL A CA 1
ATOM 727 C C . VAL A 1 92 ? -5.215 9.095 0.758 1.00 96.19 92 VAL A C 1
ATOM 729 O O . VAL A 1 92 ? -6.038 9.616 0.007 1.00 96.19 92 VAL A O 1
ATOM 732 N N . HIS A 1 93 ? -3.903 9.241 0.611 1.00 95.06 93 HIS A N 1
ATOM 733 C CA . HIS A 1 93 ? -3.291 10.105 -0.393 1.00 95.06 93 HIS A CA 1
ATOM 734 C C . HIS A 1 93 ? -2.856 9.286 -1.603 1.00 95.06 93 HIS A C 1
ATOM 736 O O . HIS A 1 93 ? -2.133 8.299 -1.468 1.00 95.06 93 HIS A O 1
ATOM 742 N N . ALA A 1 94 ? -3.299 9.680 -2.797 1.00 92.62 94 ALA A N 1
ATOM 743 C CA . ALA A 1 94 ? -2.897 9.039 -4.045 1.00 92.62 94 ALA A CA 1
ATOM 744 C C . ALA A 1 94 ? -1.701 9.773 -4.667 1.00 92.62 94 ALA A C 1
ATOM 746 O O . ALA A 1 94 ? -1.786 10.948 -5.016 1.00 92.62 94 ALA A O 1
ATOM 747 N N . VAL A 1 95 ? -0.601 9.053 -4.858 1.00 89.75 95 VAL A N 1
ATOM 748 C CA . VAL A 1 95 ? 0.611 9.508 -5.538 1.00 89.75 95 VAL A CA 1
ATOM 749 C C . VAL A 1 95 ? 0.668 8.848 -6.913 1.00 89.75 95 VAL A C 1
ATOM 751 O O . VAL A 1 95 ? 0.702 7.620 -7.033 1.00 89.75 95 VAL A O 1
ATOM 754 N N . PHE A 1 96 ? 0.689 9.666 -7.963 1.00 85.81 96 PHE A N 1
ATOM 755 C CA . PHE A 1 96 ? 0.747 9.201 -9.348 1.00 85.81 96 PHE A CA 1
ATOM 756 C C . PHE A 1 96 ? 2.167 9.312 -9.884 1.00 85.81 96 PHE A C 1
ATOM 758 O O . PHE A 1 96 ? 2.744 10.398 -9.909 1.00 85.81 96 PHE A O 1
ATOM 765 N N . LYS A 1 97 ? 2.719 8.191 -10.348 1.00 79.81 97 LYS A N 1
ATOM 766 C CA . LYS A 1 97 ? 4.098 8.121 -10.836 1.00 79.81 97 LYS A CA 1
ATOM 767 C C . LYS A 1 97 ? 4.134 7.738 -12.296 1.00 79.81 97 LYS A C 1
ATOM 769 O O . LYS A 1 97 ? 3.467 6.793 -12.710 1.00 79.81 97 LYS A O 1
ATOM 774 N N . THR A 1 98 ? 4.951 8.437 -13.066 1.00 71.44 98 THR A N 1
ATOM 775 C CA . THR A 1 98 ? 5.323 8.005 -14.410 1.00 71.44 98 THR A CA 1
ATOM 776 C C . THR A 1 98 ? 6.417 6.946 -14.311 1.00 71.44 98 THR A C 1
ATOM 778 O O . THR A 1 98 ? 7.397 7.101 -13.583 1.00 71.44 98 THR A O 1
ATOM 781 N N . THR A 1 99 ? 6.241 5.839 -15.024 1.00 62.44 99 THR A N 1
ATOM 782 C CA . THR A 1 99 ? 7.312 4.853 -15.222 1.00 62.44 99 THR A CA 1
ATOM 783 C C . THR A 1 99 ? 8.222 5.314 -16.378 1.00 62.44 99 THR A C 1
ATOM 785 O O . THR A 1 99 ? 7.797 6.098 -17.226 1.00 62.44 99 THR A O 1
ATOM 788 N N . HIS A 1 100 ? 9.516 4.966 -16.357 1.00 53.12 100 HIS A N 1
ATOM 789 C CA . HIS A 1 100 ? 10.524 5.583 -17.238 1.00 53.12 100 HIS A CA 1
ATOM 790 C C . HIS A 1 100 ? 10.341 5.285 -18.744 1.00 53.12 100 HIS A C 1
ATOM 792 O O . HIS A 1 100 ? 10.031 4.165 -19.134 1.00 53.12 100 HIS A O 1
ATOM 798 N N . SER A 1 101 ? 10.658 6.324 -19.534 1.00 44.38 101 SER A N 1
ATOM 799 C CA . SER A 1 101 ? 10.896 6.424 -20.989 1.00 44.38 101 SER A CA 1
ATOM 800 C C . SER A 1 101 ? 9.785 5.949 -21.929 1.00 44.38 101 SER A C 1
ATOM 802 O O . SER A 1 101 ? 9.725 4.787 -22.311 1.00 44.38 101 SER A O 1
ATOM 804 N N . GLY A 1 102 ? 8.996 6.915 -22.404 1.00 53.59 102 GLY A N 1
ATOM 805 C CA . GLY A 1 102 ? 8.243 6.810 -23.655 1.00 53.59 102 GLY A CA 1
ATOM 806 C C . GLY A 1 102 ? 6.748 6.555 -23.513 1.00 53.59 102 GLY A C 1
ATOM 807 O O . GLY A 1 102 ? 6.012 6.993 -24.390 1.00 53.59 102 GLY A O 1
ATOM 808 N N . ASP A 1 103 ? 6.279 5.961 -22.410 1.00 49.72 103 ASP A N 1
ATOM 809 C CA . ASP A 1 103 ? 4.876 5.550 -22.310 1.00 49.72 103 ASP A CA 1
ATOM 810 C C . ASP A 1 103 ? 4.101 6.031 -21.081 1.00 49.72 103 ASP A C 1
ATOM 812 O O . ASP A 1 103 ? 4.588 6.162 -19.960 1.00 49.72 103 ASP A O 1
ATOM 816 N N . ARG A 1 104 ? 2.816 6.267 -21.353 1.00 54.62 104 ARG A N 1
ATOM 817 C CA . ARG A 1 104 ? 1.741 6.855 -20.536 1.00 54.62 104 ARG A CA 1
ATOM 818 C C . ARG A 1 104 ? 1.342 6.033 -19.297 1.00 54.62 104 ARG A C 1
ATOM 820 O O . ARG A 1 104 ? 0.250 6.231 -18.762 1.00 54.62 104 ARG A O 1
ATOM 827 N N . GLN A 1 105 ? 2.176 5.101 -18.841 1.00 58.06 105 GLN A N 1
ATOM 828 C CA . GLN A 1 105 ? 1.839 4.201 -17.741 1.00 58.06 105 GLN A CA 1
ATOM 829 C C . GLN A 1 105 ? 2.037 4.893 -16.391 1.00 58.06 105 GLN A C 1
ATOM 831 O O . GLN A 1 105 ? 3.160 5.131 -15.931 1.00 58.06 105 GLN A O 1
ATOM 836 N N . LYS A 1 106 ? 0.899 5.223 -15.771 1.00 74.00 106 LYS A N 1
ATOM 837 C CA . LYS A 1 106 ? 0.804 5.822 -14.441 1.00 74.00 106 LYS A CA 1
ATOM 838 C C . LYS A 1 106 ? 0.670 4.719 -13.394 1.00 74.00 106 LYS A C 1
ATOM 840 O O . LYS A 1 106 ? -0.358 4.045 -13.312 1.00 74.00 106 LYS A O 1
ATOM 845 N N . GLU A 1 107 ? 1.704 4.540 -12.585 1.00 85.94 107 GLU A N 1
ATOM 846 C CA . GLU A 1 107 ? 1.591 3.770 -11.351 1.00 85.94 107 GLU A CA 1
ATOM 847 C C . GLU A 1 107 ? 0.789 4.597 -10.341 1.00 85.94 107 GLU A C 1
ATOM 849 O O . GLU A 1 107 ? 1.062 5.783 -10.140 1.00 85.94 107 GLU A O 1
ATOM 854 N N . THR A 1 108 ? -0.209 3.968 -9.721 1.00 90.44 108 THR A N 1
ATOM 855 C CA . THR A 1 108 ? -0.969 4.581 -8.627 1.00 90.44 108 THR A CA 1
ATOM 856 C C . THR A 1 108 ? -0.495 3.990 -7.310 1.00 90.44 108 THR A C 1
ATOM 858 O O . THR A 1 108 ? -0.575 2.775 -7.103 1.00 90.44 108 THR A O 1
ATOM 861 N N . VAL A 1 109 ? -0.007 4.856 -6.427 1.00 93.44 109 VAL A N 1
ATOM 862 C CA . VAL A 1 109 ? 0.458 4.504 -5.086 1.00 93.44 109 VAL A CA 1
ATOM 863 C C . VAL A 1 109 ? -0.436 5.198 -4.073 1.00 93.44 109 VAL A C 1
ATOM 865 O O . VAL A 1 109 ? -0.685 6.389 -4.196 1.00 93.44 109 VAL A O 1
ATOM 868 N N . TYR A 1 110 ? -0.919 4.470 -3.078 1.00 96.12 110 TYR A N 1
ATOM 869 C CA . TYR A 1 110 ? -1.692 5.025 -1.975 1.00 96.12 110 TYR A CA 1
ATOM 870 C C . TYR A 1 110 ? -0.828 5.075 -0.728 1.00 96.12 110 TYR A C 1
ATOM 872 O O . TYR A 1 110 ? -0.200 4.077 -0.382 1.00 96.12 110 TYR A O 1
ATOM 880 N N . VAL A 1 111 ? -0.808 6.218 -0.058 1.00 97.12 111 VAL A N 1
ATOM 881 C CA . VAL A 1 111 ? -0.072 6.430 1.185 1.00 97.12 111 VAL A CA 1
ATOM 882 C C . VAL A 1 111 ? -1.054 6.866 2.261 1.00 97.12 111 VAL A C 1
ATOM 884 O O . VAL A 1 111 ? -1.889 7.737 2.020 1.00 97.12 111 VAL A O 1
ATOM 887 N N . PHE A 1 112 ? -0.996 6.222 3.421 1.00 97.62 112 PHE A N 1
ATOM 888 C CA . PHE A 1 112 ? -1.919 6.484 4.520 1.00 97.62 112 PHE A CA 1
ATOM 889 C C . PHE A 1 112 ? -1.351 6.017 5.855 1.00 97.62 112 PHE A C 1
ATOM 891 O O . PHE A 1 112 ? -0.524 5.109 5.907 1.00 97.62 112 PHE A O 1
ATOM 898 N N . ASP A 1 113 ? -1.815 6.622 6.940 1.00 96.44 113 ASP A N 1
ATOM 899 C CA . ASP A 1 113 ? -1.495 6.193 8.297 1.00 96.44 113 ASP A CA 1
ATOM 900 C C . ASP A 1 113 ? -2.394 5.034 8.762 1.00 96.44 113 ASP A C 1
ATOM 902 O O . ASP A 1 113 ? -3.254 4.516 8.042 1.00 96.44 113 ASP A O 1
ATOM 906 N N . GLN A 1 114 ? -2.204 4.619 10.011 1.00 95.25 114 GLN A N 1
ATOM 907 C CA . GLN A 1 114 ? -3.016 3.577 10.625 1.00 95.25 114 GLN A CA 1
ATOM 908 C C . GLN A 1 114 ? -4.507 3.945 10.746 1.00 95.25 114 GLN A C 1
ATOM 910 O O . GLN A 1 114 ? -5.356 3.059 10.625 1.00 95.25 114 GLN A O 1
ATOM 915 N N . ALA A 1 115 ? -4.847 5.223 10.935 1.00 95.50 115 ALA A N 1
ATOM 916 C CA . ALA A 1 115 ? -6.231 5.672 11.068 1.00 95.50 115 ALA A CA 1
ATOM 917 C C . ALA A 1 115 ? -7.008 5.578 9.741 1.00 95.50 115 ALA A C 1
ATOM 919 O O . ALA A 1 115 ? -8.215 5.333 9.748 1.00 95.50 115 ALA A O 1
ATOM 920 N N . ALA A 1 116 ? -6.326 5.689 8.597 1.00 97.44 116 ALA A N 1
ATOM 921 C CA . ALA A 1 116 ? -6.944 5.600 7.274 1.00 97.44 116 ALA A CA 1
ATOM 922 C C . ALA A 1 116 ? -7.062 4.175 6.696 1.00 97.44 116 ALA A C 1
ATOM 924 O O . ALA A 1 116 ? -7.644 4.011 5.620 1.00 97.44 116 ALA A O 1
ATOM 925 N N . VAL A 1 117 ? -6.587 3.126 7.384 1.00 97.69 117 VAL A N 1
ATOM 926 C CA . VAL A 1 117 ? -6.613 1.741 6.858 1.00 97.69 117 VAL A CA 1
ATOM 927 C C . VAL A 1 117 ? -8.024 1.307 6.448 1.00 97.69 117 VAL A C 1
ATOM 929 O O . VAL A 1 117 ? -8.219 0.790 5.350 1.00 97.69 117 VAL A O 1
ATOM 932 N N . MET A 1 118 ? -9.033 1.553 7.289 1.00 97.75 118 MET A N 1
ATOM 933 C CA . MET A 1 118 ? -10.423 1.180 6.981 1.00 97.75 118 MET A CA 1
ATOM 934 C C . MET A 1 118 ? -10.953 1.909 5.740 1.00 97.75 118 MET A C 1
ATOM 936 O O . MET A 1 118 ? -11.662 1.317 4.926 1.00 97.75 118 MET A O 1
ATOM 940 N N . ARG A 1 119 ? -10.560 3.174 5.556 1.00 97.56 119 ARG A N 1
ATOM 941 C CA . ARG A 1 119 ? -10.938 3.990 4.398 1.00 97.56 119 ARG A CA 1
ATOM 942 C C . ARG A 1 119 ? -10.284 3.478 3.117 1.00 97.56 119 ARG A C 1
ATOM 944 O O . ARG A 1 119 ? -10.949 3.376 2.087 1.00 97.56 119 ARG A O 1
ATOM 951 N N . PHE A 1 120 ? -9.012 3.086 3.190 1.00 97.75 120 PHE A N 1
ATOM 952 C CA . PHE A 1 120 ? -8.327 2.428 2.080 1.00 97.75 120 PHE A CA 1
ATOM 953 C C . PHE A 1 120 ? -9.021 1.114 1.693 1.00 97.75 120 PHE A C 1
ATOM 955 O O . PHE A 1 120 ? -9.308 0.894 0.519 1.00 97.75 120 PHE A O 1
ATOM 962 N N . LEU A 1 121 ? -9.356 0.261 2.666 1.00 97.75 121 LEU A N 1
ATOM 963 C CA . LEU A 1 121 ? -10.040 -1.011 2.403 1.00 97.75 121 LEU A CA 1
ATOM 964 C C . LEU A 1 121 ? -11.433 -0.815 1.795 1.00 97.75 121 LEU A C 1
ATOM 966 O O . LEU A 1 121 ? -11.812 -1.554 0.886 1.00 97.75 121 LEU A O 1
ATOM 970 N N . GLN A 1 122 ? -12.174 0.201 2.239 1.00 96.81 122 GLN A N 1
ATOM 971 C CA . GLN A 1 122 ? -13.450 0.564 1.630 1.00 96.81 122 GLN A CA 1
ATOM 972 C C . GLN A 1 122 ? -13.281 0.945 0.151 1.00 96.81 122 GLN A C 1
ATOM 974 O O . GLN A 1 122 ? -13.999 0.408 -0.692 1.00 96.81 122 GLN A O 1
ATOM 979 N N . MET A 1 123 ? -12.293 1.786 -0.175 1.00 95.56 123 MET A N 1
ATOM 980 C CA . MET A 1 123 ? -11.973 2.137 -1.564 1.00 95.56 123 MET A CA 1
ATOM 981 C C . MET A 1 123 ? -11.628 0.891 -2.397 1.00 95.56 123 MET A C 1
ATOM 983 O O . MET A 1 123 ? -12.074 0.766 -3.538 1.00 95.56 123 MET A O 1
ATOM 987 N N . VAL A 1 124 ? -10.840 -0.041 -1.849 1.00 94.56 124 VAL A N 1
ATOM 988 C CA . VAL A 1 124 ? -10.497 -1.296 -2.537 1.00 94.56 124 VAL A CA 1
ATOM 989 C C . VAL A 1 124 ? -11.750 -2.121 -2.829 1.00 94.56 124 VAL A C 1
ATOM 991 O O . VAL A 1 124 ? -11.922 -2.582 -3.955 1.00 94.56 124 VAL A O 1
ATOM 994 N N . ARG A 1 125 ? -12.644 -2.272 -1.848 1.00 93.00 125 ARG A N 1
ATOM 995 C CA . ARG A 1 125 ? -13.901 -3.012 -2.012 1.00 93.00 125 ARG A CA 1
ATOM 996 C C . ARG A 1 125 ? -14.784 -2.402 -3.102 1.00 93.00 125 ARG A C 1
ATOM 998 O O . ARG A 1 125 ? -15.268 -3.129 -3.959 1.00 93.00 125 ARG A O 1
ATOM 1005 N N . GLU A 1 126 ? -14.947 -1.081 -3.107 1.00 91.81 126 GLU A N 1
ATOM 1006 C CA . GLU A 1 126 ? -15.754 -0.366 -4.109 1.00 91.81 126 GLU A CA 1
ATOM 1007 C C . GLU A 1 126 ? -15.192 -0.497 -5.532 1.00 91.81 126 GLU A C 1
ATOM 1009 O O . GLU A 1 126 ? -15.950 -0.519 -6.502 1.00 91.81 126 GLU A O 1
ATOM 1014 N N . LYS A 1 127 ? -13.867 -0.619 -5.671 1.00 85.50 127 LYS A N 1
ATOM 1015 C CA . LYS A 1 127 ? -13.223 -0.900 -6.961 1.00 85.50 127 LYS A CA 1
ATOM 1016 C C . LYS A 1 127 ? -13.448 -2.324 -7.463 1.00 85.50 127 LYS A C 1
ATOM 1018 O O . LYS A 1 127 ? -13.381 -2.530 -8.665 1.00 85.50 127 LYS A O 1
ATOM 1023 N N . MET A 1 128 ? -13.674 -3.295 -6.578 1.00 80.38 128 MET A N 1
ATOM 1024 C CA . MET A 1 128 ? -13.877 -4.702 -6.958 1.00 80.38 128 MET A CA 1
ATOM 1025 C C . MET A 1 128 ? -15.304 -5.001 -7.419 1.00 80.38 128 MET A C 1
ATOM 1027 O O . MET A 1 128 ? -15.540 -6.021 -8.055 1.00 80.38 128 MET A O 1
ATOM 1031 N N . THR A 1 129 ? -16.257 -4.134 -7.078 1.00 73.88 129 THR A N 1
ATOM 1032 C CA . THR A 1 129 ? -17.675 -4.274 -7.436 1.00 73.88 129 THR A CA 1
ATOM 1033 C C . THR A 1 129 ? -18.056 -3.553 -8.733 1.00 73.88 129 THR A C 1
ATOM 1035 O O . THR A 1 129 ? -19.231 -3.548 -9.087 1.00 73.88 129 THR A O 1
ATOM 1038 N N . ARG A 1 130 ? -17.100 -2.897 -9.399 1.00 55.50 130 ARG A N 1
ATOM 1039 C CA . ARG A 1 130 ? -17.280 -2.191 -10.677 1.00 55.50 130 ARG A CA 1
ATOM 1040 C C . ARG A 1 130 ? -16.618 -2.977 -11.796 1.00 55.50 130 ARG A C 1
ATOM 1042 O O . ARG A 1 130 ? -17.200 -2.978 -12.898 1.00 55.50 130 ARG A O 1
#

Foldseek 3Di:
DDLQVLLCVLCVVVVHHCLQAEQEEEDQDDDPQKGKDFAALVSDDPRHQWYWYQNPVLQKIKIKGCPWPPSSHDGMDIDHVVNVPPDDALDWDWDWDDDDDDDPTTIIMIMYHSNNSNVVVVVVVVVVVD

Radius of gyration: 13.87 Å; chains: 1; bounding box: 36×32×41 Å